Protein AF-A0A6V7K7D8-F1 (afdb_monomer_lite)

Foldseek 3Di:
DVVVVVVVVVVVVVCVVCVLVVVLVVVLVVLVVVCVVVVPDPVVSVVSSVVSVVVCVVCSPPPLVVVLVVDPPVVSLVVQCVVCVVVLVVDPVNPPPDPVNSD

Structure (mmCIF, N/CA/C/O backbone):
data_AF-A0A6V7K7D8-F1
#
_entry.id   AF-A0A6V7K7D8-F1
#
loop_
_atom_site.group_PDB
_atom_site.id
_atom_site.type_symbol
_atom_site.label_atom_id
_atom_site.label_alt_id
_atom_site.label_comp_id
_atom_site.label_asym_id
_atom_site.label_entity_id
_atom_site.label_seq_id
_atom_site.pdbx_PDB_ins_code
_atom_site.Cartn_x
_atom_site.Cartn_y
_atom_site.Cartn_z
_atom_site.occupancy
_atom_site.B_iso_or_equiv
_atom_site.auth_seq_id
_atom_site.auth_comp_id
_atom_site.auth_asym_id
_atom_site.auth_atom_id
_atom_site.pdbx_PDB_model_num
ATOM 1 N N . LEU A 1 1 ? 26.754 -30.697 13.294 1.00 61.97 1 LEU A N 1
ATOM 2 C CA . LEU A 1 1 ? 25.370 -30.476 13.782 1.00 61.97 1 LEU A CA 1
ATOM 3 C C . LEU A 1 1 ? 25.209 -29.099 14.432 1.00 61.97 1 LEU A C 1
ATOM 5 O O . LEU A 1 1 ? 24.453 -28.309 13.892 1.00 61.97 1 LEU A O 1
ATOM 9 N N . MET A 1 2 ? 25.982 -28.745 15.470 1.00 68.31 2 MET A N 1
ATOM 10 C CA . MET A 1 2 ? 25.914 -27.416 16.122 1.00 68.31 2 MET A CA 1
ATOM 11 C C . MET A 1 2 ? 26.086 -26.219 15.158 1.00 68.31 2 MET A C 1
ATOM 13 O O . MET A 1 2 ? 25.285 -25.290 15.183 1.00 68.31 2 MET A O 1
ATOM 17 N N . TYR A 1 3 ? 27.068 -26.275 14.249 1.00 62.38 3 TYR A N 1
ATOM 18 C CA . TYR A 1 3 ? 27.306 -25.218 13.250 1.00 62.38 3 TYR A CA 1
ATOM 19 C C . TYR A 1 3 ? 26.141 -25.015 12.269 1.00 62.38 3 TYR A C 1
ATOM 21 O O . TYR A 1 3 ? 25.831 -23.879 11.923 1.00 62.38 3 TYR A O 1
ATOM 29 N N . ALA A 1 4 ? 25.460 -26.091 11.860 1.00 77.50 4 ALA A N 1
ATOM 30 C CA . ALA A 1 4 ? 24.300 -26.003 10.971 1.00 77.50 4 ALA A CA 1
ATOM 31 C C . ALA A 1 4 ? 23.105 -25.339 11.674 1.00 77.50 4 ALA A C 1
ATOM 33 O O . ALA A 1 4 ? 22.415 -24.523 11.071 1.00 77.50 4 ALA A O 1
ATOM 34 N N . SER A 1 5 ? 22.903 -25.625 12.965 1.00 73.62 5 SER A N 1
ATOM 35 C CA . SER A 1 5 ? 21.850 -24.997 13.771 1.00 73.62 5 SER A CA 1
ATOM 36 C C . SER A 1 5 ? 22.123 -23.513 14.030 1.00 73.62 5 SER A C 1
ATOM 38 O O . SER A 1 5 ? 21.213 -22.696 13.919 1.00 73.62 5 SER A O 1
ATOM 40 N N . ILE A 1 6 ? 23.375 -23.139 14.325 1.00 77.38 6 ILE A N 1
ATOM 41 C CA . ILE A 1 6 ? 23.770 -21.732 14.503 1.00 77.38 6 ILE A CA 1
ATOM 42 C C . ILE A 1 6 ? 23.588 -20.964 13.190 1.00 77.38 6 ILE A C 1
ATOM 44 O O . ILE A 1 6 ? 22.963 -19.905 13.183 1.00 77.38 6 ILE A O 1
ATOM 48 N N . PHE A 1 7 ? 24.059 -21.518 12.069 1.00 80.81 7 PHE A N 1
ATOM 49 C CA . PHE A 1 7 ? 23.901 -20.893 10.757 1.00 80.81 7 PHE A CA 1
ATOM 50 C C . PHE A 1 7 ? 22.427 -20.775 10.347 1.00 80.81 7 PHE A C 1
ATOM 52 O O . PHE A 1 7 ? 22.012 -19.724 9.869 1.00 80.81 7 PHE A O 1
ATOM 59 N N . GLY A 1 8 ? 21.617 -21.810 10.592 1.00 79.56 8 GLY A N 1
ATOM 60 C CA . GLY A 1 8 ? 20.175 -21.787 10.337 1.00 79.56 8 GLY A CA 1
ATOM 61 C C . GLY A 1 8 ? 19.453 -20.703 11.138 1.00 79.56 8 GLY A C 1
ATOM 62 O O . GLY A 1 8 ? 18.642 -19.967 10.583 1.00 79.56 8 GLY A O 1
ATOM 63 N N . ASN A 1 9 ? 19.809 -20.532 12.414 1.00 81.12 9 ASN A N 1
ATOM 64 C CA . ASN A 1 9 ? 19.239 -19.485 13.261 1.00 81.12 9 ASN A CA 1
ATOM 65 C C . ASN A 1 9 ? 19.658 -18.082 12.807 1.00 81.12 9 ASN A C 1
ATOM 67 O O . ASN A 1 9 ? 18.812 -17.198 12.696 1.00 81.12 9 ASN A O 1
ATOM 71 N N . VAL A 1 10 ? 20.938 -17.876 12.485 1.00 79.69 10 VAL A N 1
ATOM 72 C CA . VAL A 1 10 ? 21.435 -16.591 11.967 1.00 79.69 10 VAL A CA 1
ATOM 73 C C . VAL A 1 10 ? 20.789 -16.265 10.618 1.00 79.69 10 VAL A C 1
ATOM 75 O O . VAL A 1 10 ? 20.313 -15.150 10.426 1.00 79.69 10 VAL A O 1
ATOM 78 N N . SER A 1 11 ? 20.686 -17.239 9.711 1.00 75.38 11 SER A N 1
ATOM 79 C CA . SER A 1 11 ? 20.025 -17.081 8.411 1.00 75.38 11 SER A CA 1
ATOM 80 C C . SER A 1 11 ? 18.538 -16.739 8.559 1.00 75.38 11 SER A C 1
ATOM 82 O O . SER A 1 11 ? 18.059 -15.809 7.912 1.00 75.38 11 SER A O 1
ATOM 84 N N . ALA A 1 12 ? 17.822 -17.402 9.474 1.00 71.88 12 ALA A N 1
ATOM 85 C CA . ALA A 1 12 ? 16.419 -17.112 9.763 1.00 71.88 12 ALA A CA 1
ATOM 86 C C . ALA A 1 12 ? 16.218 -15.722 10.394 1.00 71.88 12 ALA A C 1
ATOM 88 O O . ALA A 1 12 ? 15.257 -15.029 10.061 1.00 71.88 12 ALA A O 1
ATOM 89 N N . ILE A 1 13 ? 17.121 -15.285 11.280 1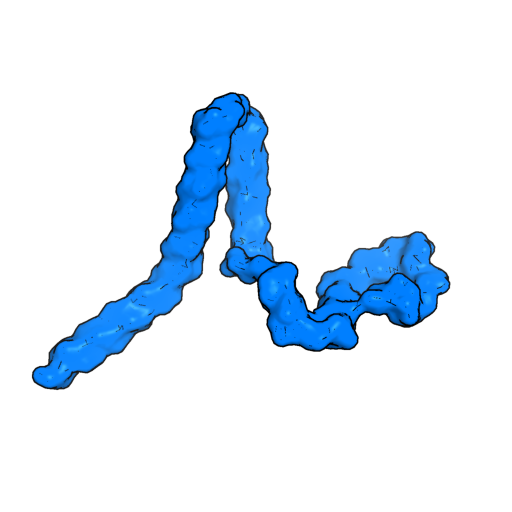.00 74.44 13 ILE A N 1
ATOM 90 C CA . ILE A 1 13 ? 17.095 -13.938 11.869 1.00 74.44 13 ILE A CA 1
ATOM 91 C C . ILE A 1 13 ? 17.371 -12.885 10.796 1.00 74.44 13 ILE A C 1
ATOM 93 O O . ILE A 1 13 ? 16.628 -11.914 10.702 1.00 74.44 13 ILE A O 1
ATOM 97 N N . ILE A 1 14 ? 18.374 -13.097 9.942 1.00 67.06 14 ILE A N 1
ATOM 98 C CA . ILE A 1 14 ? 18.677 -12.231 8.798 1.00 67.06 14 ILE A CA 1
ATOM 99 C C . ILE A 1 14 ? 17.458 -12.146 7.872 1.00 67.06 14 ILE A C 1
ATOM 101 O O . ILE A 1 14 ? 16.980 -11.050 7.597 1.00 67.06 14 ILE A O 1
ATOM 105 N N . GLN A 1 15 ? 16.870 -13.269 7.457 1.00 59.25 15 GLN A N 1
ATOM 106 C CA . GLN A 1 15 ? 15.652 -13.258 6.639 1.00 59.25 15 GLN A CA 1
ATOM 107 C C . GLN A 1 15 ? 14.494 -12.510 7.309 1.00 59.25 15 GLN A C 1
ATOM 109 O O . GLN A 1 15 ? 13.778 -11.778 6.630 1.00 59.25 15 GLN A O 1
ATOM 114 N N . ARG A 1 16 ? 14.317 -12.638 8.629 1.00 59.03 16 ARG A N 1
ATOM 115 C CA . ARG A 1 16 ? 13.300 -11.884 9.380 1.00 59.03 16 ARG A CA 1
ATOM 116 C C . ARG A 1 16 ? 13.605 -10.386 9.419 1.00 59.03 16 ARG A C 1
ATOM 118 O O . ARG A 1 16 ? 12.693 -9.601 9.171 1.00 59.03 16 ARG A O 1
ATOM 125 N N . LEU A 1 17 ? 14.860 -9.994 9.639 1.00 60.00 17 LEU A N 1
ATOM 126 C CA . LEU A 1 17 ? 15.314 -8.597 9.625 1.00 60.00 17 LEU A CA 1
ATOM 127 C C . LEU A 1 17 ? 15.144 -7.948 8.241 1.00 60.00 17 LEU A C 1
ATOM 129 O O . LEU A 1 17 ? 14.740 -6.793 8.153 1.00 60.00 17 LEU A O 1
ATOM 133 N N . TYR A 1 18 ? 15.371 -8.699 7.161 1.00 53.25 18 TYR A N 1
ATOM 134 C CA . TYR A 1 18 ? 15.191 -8.220 5.786 1.00 53.25 18 TYR A CA 1
ATOM 135 C C . TYR A 1 18 ? 13.775 -8.428 5.231 1.00 53.25 18 TYR A C 1
ATOM 137 O O . TYR A 1 18 ? 13.478 -7.921 4.151 1.00 53.25 18 TYR A O 1
ATOM 145 N N . SER A 1 19 ? 12.878 -9.128 5.934 1.00 57.06 19 SER A N 1
ATOM 146 C CA . SER A 1 19 ? 11.534 -9.447 5.423 1.00 57.06 19 SER A CA 1
ATOM 147 C C . SER A 1 19 ? 10.685 -8.200 5.145 1.00 57.06 19 SER A C 1
ATOM 149 O O . SER A 1 19 ? 9.983 -8.146 4.133 1.00 57.06 19 SER A O 1
ATOM 151 N N . GLY A 1 20 ? 10.809 -7.162 5.980 1.00 61.16 20 GLY A N 1
ATOM 152 C CA . GLY A 1 20 ? 10.147 -5.872 5.766 1.00 61.16 20 GLY A CA 1
ATOM 153 C C . GLY A 1 20 ? 10.643 -5.172 4.497 1.00 61.16 20 GLY A C 1
ATOM 154 O O . GLY A 1 20 ? 9.846 -4.753 3.659 1.00 61.16 20 GLY A O 1
ATOM 155 N N . THR A 1 21 ? 11.960 -5.121 4.299 1.00 66.00 21 THR A N 1
ATOM 156 C CA . THR A 1 21 ? 12.600 -4.457 3.152 1.00 66.00 21 THR A CA 1
ATOM 157 C C . THR A 1 21 ? 12.421 -5.248 1.851 1.00 66.00 21 THR A C 1
ATOM 159 O O . THR A 1 21 ? 12.152 -4.673 0.798 1.00 66.00 21 THR A O 1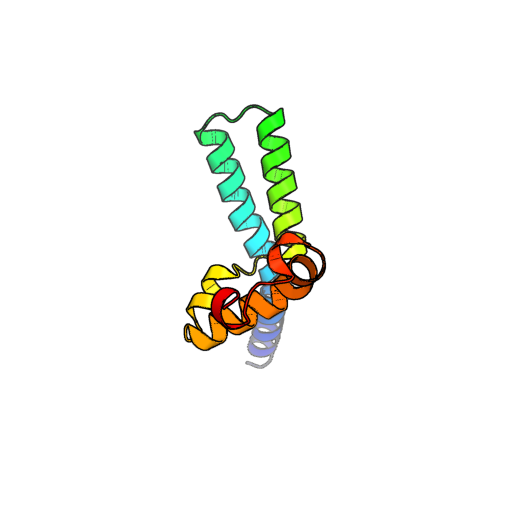
ATOM 162 N N . ALA A 1 22 ? 12.479 -6.581 1.903 1.00 70.81 22 ALA A N 1
ATOM 163 C CA . ALA A 1 22 ? 12.254 -7.450 0.748 1.00 70.81 22 ALA A CA 1
ATOM 164 C C . ALA A 1 22 ? 10.812 -7.348 0.227 1.00 70.81 22 ALA A C 1
ATOM 166 O O . ALA A 1 22 ? 10.587 -7.281 -0.987 1.00 70.81 22 ALA A O 1
ATOM 167 N N . ARG A 1 23 ? 9.826 -7.269 1.133 1.00 74.06 23 ARG A N 1
ATOM 168 C CA . ARG A 1 23 ? 8.421 -7.061 0.759 1.00 74.06 23 ARG A CA 1
ATOM 169 C C . ARG A 1 23 ? 8.217 -5.694 0.107 1.00 74.06 23 ARG A C 1
ATOM 171 O O . ARG A 1 23 ? 7.538 -5.623 -0.915 1.00 74.06 23 ARG A O 1
ATOM 178 N N . TYR A 1 24 ? 8.845 -4.647 0.648 1.00 76.50 24 TYR A N 1
ATOM 179 C CA . TYR A 1 24 ? 8.823 -3.306 0.057 1.00 76.50 24 TYR A CA 1
ATOM 180 C C . TYR A 1 24 ? 9.340 -3.319 -1.380 1.00 76.50 24 TYR A C 1
ATOM 182 O O . TYR A 1 24 ? 8.636 -2.901 -2.297 1.00 76.50 24 TYR A O 1
ATOM 190 N N . HIS A 1 25 ? 10.543 -3.862 -1.593 1.00 80.69 25 HIS A N 1
ATOM 191 C CA . HIS A 1 25 ? 11.156 -3.907 -2.918 1.00 80.69 25 HIS A CA 1
ATOM 192 C C . HIS A 1 25 ? 10.327 -4.715 -3.915 1.00 80.69 25 HIS A C 1
ATOM 194 O O . HIS A 1 25 ? 10.158 -4.282 -5.052 1.00 80.69 25 HIS A O 1
ATOM 200 N N . THR A 1 26 ? 9.758 -5.845 -3.489 1.00 83.94 26 THR A N 1
ATOM 201 C CA . THR A 1 26 ? 8.910 -6.677 -4.354 1.00 83.94 26 THR A CA 1
ATOM 202 C C . THR A 1 26 ? 7.664 -5.920 -4.817 1.00 83.94 26 THR A C 1
ATOM 204 O O . THR A 1 26 ? 7.313 -5.967 -5.993 1.00 83.94 26 THR A O 1
ATOM 207 N N . GLN A 1 27 ? 6.996 -5.193 -3.918 1.00 82.12 27 GLN A N 1
ATOM 208 C CA . GLN A 1 27 ? 5.807 -4.415 -4.278 1.00 82.12 27 GLN A CA 1
ATOM 209 C C . GLN A 1 27 ? 6.162 -3.170 -5.106 1.00 82.12 27 GLN A C 1
ATOM 211 O O . GLN A 1 27 ? 5.487 -2.878 -6.090 1.00 82.12 27 GLN A O 1
ATOM 216 N N . MET A 1 28 ? 7.265 -2.487 -4.786 1.00 84.12 28 MET A N 1
ATOM 217 C CA . MET A 1 28 ? 7.763 -1.352 -5.571 1.00 84.12 28 MET A CA 1
ATOM 218 C C . MET A 1 28 ? 8.135 -1.764 -7.005 1.00 84.12 28 MET A C 1
ATOM 220 O O . MET A 1 28 ? 7.878 -1.022 -7.951 1.00 84.12 28 MET A O 1
ATOM 224 N N . LEU A 1 29 ? 8.696 -2.963 -7.198 1.00 88.12 29 LEU A N 1
ATOM 225 C CA . LEU A 1 29 ? 8.960 -3.505 -8.534 1.00 88.12 29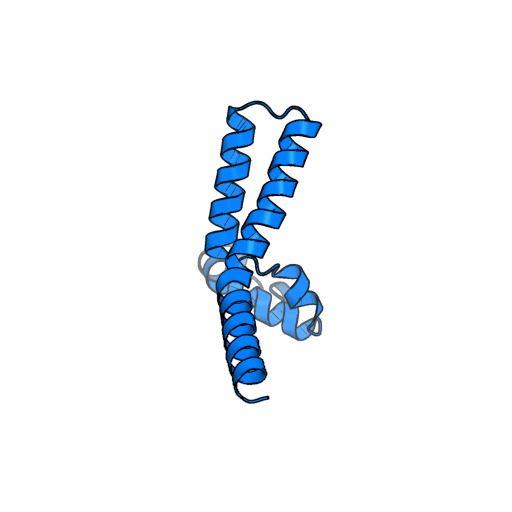 LEU A CA 1
ATOM 226 C C . LEU A 1 29 ? 7.673 -3.653 -9.349 1.00 88.12 29 LEU A C 1
ATOM 228 O O . LEU A 1 29 ? 7.634 -3.192 -10.486 1.00 88.12 29 LEU A O 1
ATOM 232 N N . ARG A 1 30 ? 6.601 -4.186 -8.751 1.00 86.75 30 ARG A N 1
ATOM 233 C CA . ARG A 1 30 ? 5.290 -4.294 -9.417 1.00 86.75 30 ARG A CA 1
ATOM 234 C C . ARG A 1 30 ? 4.736 -2.928 -9.821 1.00 86.75 30 ARG A C 1
ATOM 236 O O . ARG A 1 30 ? 4.215 -2.778 -10.922 1.00 86.75 30 ARG A O 1
ATOM 243 N N . VAL A 1 31 ? 4.880 -1.920 -8.958 1.00 86.12 31 VAL A N 1
ATOM 244 C CA . VAL A 1 31 ? 4.474 -0.536 -9.259 1.00 86.12 31 VAL A CA 1
ATOM 245 C C . VAL A 1 31 ? 5.263 0.016 -10.450 1.00 86.12 31 VAL A C 1
ATOM 247 O O . VAL A 1 31 ? 4.680 0.585 -11.373 1.00 86.12 31 VAL A O 1
ATOM 250 N N . ARG A 1 32 ? 6.580 -0.204 -10.484 1.00 86.69 32 ARG A N 1
ATOM 251 C CA . ARG A 1 32 ? 7.437 0.217 -11.602 1.00 86.69 32 ARG A CA 1
ATOM 252 C C . ARG A 1 32 ? 7.107 -0.501 -12.905 1.00 86.69 32 ARG A C 1
ATOM 254 O O . ARG A 1 32 ? 7.106 0.135 -13.958 1.00 86.69 32 ARG A O 1
ATOM 261 N N . GLU A 1 33 ? 6.807 -1.794 -12.852 1.00 91.50 33 GLU A N 1
ATOM 262 C CA . GLU A 1 33 ? 6.346 -2.554 -14.017 1.00 91.50 33 GLU A CA 1
ATOM 263 C C . GLU A 1 33 ? 5.009 -2.026 -14.535 1.00 91.50 33 GLU A C 1
ATOM 265 O O . GLU A 1 33 ? 4.882 -1.798 -15.735 1.00 91.50 33 GLU A O 1
ATOM 270 N N . PHE A 1 34 ? 4.058 -1.730 -13.647 1.00 89.00 34 PHE A N 1
ATOM 271 C CA . PHE A 1 34 ? 2.781 -1.112 -14.004 1.00 89.00 34 PHE A CA 1
ATOM 272 C C . PHE A 1 34 ? 2.976 0.245 -14.696 1.00 89.00 34 PHE A C 1
ATOM 274 O O . PHE A 1 34 ? 2.430 0.493 -15.771 1.00 89.00 34 PHE A O 1
ATOM 281 N N . ILE A 1 35 ? 3.827 1.101 -14.125 1.00 90.12 35 ILE A N 1
ATOM 282 C CA . ILE A 1 35 ? 4.203 2.396 -14.703 1.00 90.12 35 ILE A CA 1
ATOM 283 C C . ILE A 1 35 ? 4.819 2.235 -16.099 1.00 90.12 35 ILE A C 1
ATOM 285 O O . ILE A 1 35 ? 4.532 3.030 -16.997 1.00 90.12 35 ILE A O 1
ATOM 289 N N . ARG A 1 36 ? 5.677 1.226 -16.283 1.00 91.06 36 ARG A N 1
ATOM 290 C CA . ARG A 1 36 ? 6.336 0.941 -17.562 1.00 91.06 36 ARG A CA 1
ATOM 291 C C . ARG A 1 36 ? 5.345 0.421 -18.600 1.00 91.06 36 ARG A C 1
ATOM 293 O O . ARG A 1 36 ? 5.370 0.893 -19.731 1.00 91.06 36 ARG A O 1
ATOM 300 N N . PHE A 1 37 ? 4.483 -0.513 -18.208 1.00 93.06 37 PHE A N 1
ATOM 301 C CA . PHE A 1 37 ? 3.492 -1.147 -19.075 1.00 93.06 37 PHE A CA 1
ATOM 302 C C . PHE A 1 37 ? 2.463 -0.138 -19.594 1.00 93.06 37 PHE A C 1
ATOM 304 O O . PHE A 1 37 ? 2.191 -0.094 -20.789 1.00 93.06 37 PHE A O 1
ATOM 311 N N . HIS A 1 38 ? 1.961 0.734 -18.717 1.00 90.81 38 HIS A N 1
ATOM 312 C CA . HIS A 1 38 ? 0.988 1.769 -19.078 1.00 90.81 38 HIS A CA 1
ATOM 313 C C . HIS A 1 38 ? 1.618 3.071 -19.599 1.00 90.81 38 HIS A C 1
ATOM 315 O O . HIS A 1 38 ? 0.898 4.041 -19.816 1.00 90.81 38 HIS A O 1
ATOM 321 N N . GLN A 1 39 ? 2.944 3.114 -19.783 1.00 91.56 39 GLN A N 1
ATOM 322 C CA . GLN A 1 39 ? 3.691 4.302 -20.220 1.00 91.56 39 GLN A CA 1
ATOM 323 C C . GLN A 1 39 ? 3.321 5.578 -19.442 1.00 91.56 39 GLN A C 1
ATOM 325 O O . GLN A 1 39 ? 3.108 6.648 -20.013 1.00 91.56 39 GLN A O 1
ATOM 330 N N . ILE A 1 40 ? 3.242 5.468 -18.113 1.00 88.44 40 ILE A N 1
ATOM 331 C CA . ILE A 1 40 ? 2.841 6.589 -17.260 1.00 88.44 40 ILE A CA 1
ATOM 332 C C . ILE A 1 40 ? 3.895 7.711 -17.353 1.00 88.44 40 ILE A C 1
ATOM 334 O O . ILE A 1 40 ? 5.085 7.444 -17.130 1.00 88.44 40 ILE A O 1
ATOM 338 N N . PRO A 1 41 ? 3.487 8.965 -17.640 1.00 89.50 41 PRO A N 1
ATOM 339 C CA . PRO A 1 41 ? 4.405 10.090 -17.788 1.00 89.50 41 PRO A CA 1
ATOM 340 C C . PRO A 1 41 ? 5.130 10.412 -16.474 1.00 89.50 41 PRO A C 1
ATOM 342 O O . PRO A 1 41 ? 4.573 10.268 -15.384 1.00 89.50 41 PRO A O 1
ATOM 345 N N . ASN A 1 42 ? 6.373 10.896 -16.580 1.00 86.00 42 ASN A N 1
ATOM 346 C CA . ASN A 1 42 ? 7.277 11.164 -15.450 1.00 86.00 42 ASN A CA 1
ATOM 347 C C . ASN A 1 42 ? 6.662 11.918 -14.252 1.00 86.00 42 ASN A C 1
ATOM 349 O O . ASN A 1 42 ? 6.853 11.447 -13.130 1.00 86.00 42 ASN A O 1
ATOM 353 N N . PRO A 1 43 ? 5.900 13.019 -14.421 1.00 89.19 43 PRO A N 1
ATOM 354 C CA . PRO A 1 43 ? 5.302 13.706 -13.273 1.00 89.19 43 PRO A CA 1
ATOM 355 C C . PRO A 1 43 ? 4.293 12.835 -12.512 1.00 89.19 43 PRO A C 1
ATOM 357 O O . PRO A 1 43 ? 4.193 12.928 -11.292 1.00 89.19 43 PRO A O 1
ATOM 360 N N . LEU A 1 44 ? 3.558 11.960 -13.208 1.00 85.81 44 LEU A N 1
ATOM 361 C CA . LEU A 1 44 ? 2.604 11.056 -12.568 1.00 85.81 44 LEU A CA 1
ATOM 362 C C . LEU A 1 44 ? 3.314 9.850 -11.942 1.00 85.81 44 LEU A C 1
ATOM 364 O O . LEU A 1 44 ? 2.968 9.460 -10.833 1.00 85.81 44 LEU A O 1
ATOM 368 N N . ARG A 1 45 ? 4.351 9.319 -12.603 1.00 87.31 45 ARG A N 1
ATOM 369 C CA . ARG A 1 45 ? 5.238 8.278 -12.058 1.00 87.31 45 ARG A CA 1
ATOM 370 C C . ARG A 1 45 ? 5.809 8.684 -10.703 1.00 87.31 45 ARG A C 1
ATOM 372 O O . ARG A 1 45 ? 5.702 7.911 -9.759 1.00 87.31 45 ARG A O 1
ATOM 379 N N . GLN A 1 46 ? 6.382 9.883 -10.618 1.00 87.44 46 GLN A N 1
ATOM 380 C CA . GLN A 1 46 ? 7.033 10.358 -9.401 1.00 87.44 46 GLN A CA 1
ATOM 381 C C . GLN A 1 46 ? 6.039 10.447 -8.237 1.00 87.44 46 GLN A C 1
ATOM 383 O O . GLN A 1 46 ? 6.306 9.918 -7.162 1.00 87.44 46 GLN A O 1
ATOM 388 N N . ARG A 1 47 ? 4.841 10.996 -8.481 1.00 86.75 47 ARG A N 1
ATOM 389 C CA . ARG A 1 47 ? 3.767 11.038 -7.472 1.00 86.75 47 ARG A CA 1
ATOM 390 C C . ARG A 1 47 ? 3.327 9.643 -7.022 1.00 86.75 47 ARG A C 1
ATOM 392 O O . ARG A 1 47 ? 2.978 9.463 -5.862 1.00 86.75 47 ARG A O 1
ATOM 399 N N . LEU A 1 48 ? 3.327 8.667 -7.928 1.00 84.81 48 LEU A N 1
ATOM 400 C CA . LEU A 1 48 ? 2.930 7.287 -7.643 1.00 84.81 48 LEU A CA 1
ATOM 401 C C . LEU A 1 48 ? 3.969 6.573 -6.763 1.00 84.81 48 LEU A C 1
ATOM 403 O O . LEU A 1 48 ? 3.599 5.921 -5.788 1.00 84.81 48 LEU A O 1
ATOM 407 N N . GLU A 1 49 ? 5.259 6.741 -7.067 1.00 85.50 49 GLU A N 1
ATOM 408 C CA . GLU A 1 49 ? 6.359 6.207 -6.253 1.00 85.50 49 GLU A CA 1
ATOM 409 C C . GLU A 1 49 ? 6.426 6.882 -4.872 1.00 85.50 49 GLU A C 1
ATOM 411 O O . GLU A 1 49 ? 6.518 6.185 -3.861 1.00 85.50 49 GLU A O 1
ATOM 416 N N . GLU A 1 50 ? 6.301 8.213 -4.811 1.00 84.94 50 GLU A N 1
ATOM 417 C CA . GLU A 1 50 ? 6.264 8.976 -3.555 1.00 84.94 50 GLU A CA 1
ATOM 418 C C . GLU A 1 50 ? 5.077 8.558 -2.683 1.00 84.94 50 GLU A C 1
ATOM 420 O O . GLU A 1 50 ? 5.247 8.277 -1.495 1.00 84.94 50 GLU A O 1
ATOM 425 N N . TYR A 1 51 ? 3.879 8.443 -3.266 1.00 82.94 51 TYR A N 1
ATOM 426 C CA . TYR A 1 51 ? 2.702 7.963 -2.543 1.00 82.94 51 TYR A CA 1
ATOM 427 C C . TYR A 1 51 ? 2.919 6.554 -1.991 1.00 82.94 51 TYR A C 1
ATOM 429 O O . TYR A 1 51 ? 2.623 6.301 -0.825 1.00 82.94 51 TYR A O 1
ATOM 437 N N . PHE A 1 52 ? 3.472 5.641 -2.795 1.00 82.44 52 PHE A N 1
ATOM 438 C CA . PHE A 1 52 ? 3.745 4.277 -2.353 1.00 82.44 52 PHE A CA 1
ATOM 439 C C . PHE A 1 52 ? 4.753 4.245 -1.195 1.00 82.44 52 PHE A C 1
ATOM 441 O O . PHE A 1 52 ? 4.551 3.528 -0.215 1.00 82.44 52 PHE A O 1
ATOM 448 N N . GLN A 1 53 ? 5.809 5.055 -1.266 1.00 79.75 53 GLN A N 1
ATOM 449 C CA . GLN A 1 53 ? 6.814 5.163 -0.212 1.00 79.75 53 GLN A CA 1
ATOM 450 C C . GLN A 1 53 ? 6.231 5.753 1.084 1.00 79.75 53 GLN A C 1
ATOM 452 O O . GLN A 1 53 ? 6.489 5.230 2.174 1.00 79.75 53 GLN A O 1
ATOM 457 N N . HIS A 1 54 ? 5.386 6.783 0.984 1.00 79.62 54 HIS A N 1
ATOM 458 C CA . HIS A 1 54 ? 4.670 7.350 2.130 1.00 79.62 54 HIS A CA 1
ATOM 459 C C . HIS A 1 54 ? 3.685 6.354 2.747 1.00 79.62 54 HIS A C 1
ATOM 461 O O . HIS A 1 54 ? 3.709 6.139 3.960 1.00 79.62 54 HIS A O 1
ATOM 467 N N . ALA A 1 55 ? 2.858 5.706 1.924 1.00 72.00 55 ALA A N 1
ATOM 468 C CA . ALA A 1 55 ? 1.905 4.697 2.372 1.00 72.00 55 ALA A CA 1
ATOM 469 C C . ALA A 1 55 ? 2.624 3.533 3.063 1.00 72.00 55 ALA A C 1
ATOM 471 O O . ALA A 1 55 ? 2.187 3.089 4.125 1.00 72.00 55 ALA A O 1
ATOM 472 N N . TRP A 1 56 ? 3.759 3.085 2.519 1.00 74.62 56 TRP A N 1
ATOM 473 C CA . TRP A 1 56 ? 4.575 2.035 3.120 1.00 74.62 56 TRP A CA 1
ATOM 474 C C . TRP A 1 56 ? 5.151 2.439 4.475 1.00 74.62 56 TRP A C 1
ATOM 476 O O . TRP A 1 56 ? 5.085 1.657 5.416 1.00 74.62 56 TRP A O 1
ATOM 486 N N . THR A 1 57 ? 5.677 3.659 4.592 1.00 69.62 57 THR A N 1
ATOM 487 C CA . THR A 1 57 ? 6.229 4.173 5.856 1.00 69.62 57 THR A CA 1
ATOM 488 C C . THR A 1 57 ? 5.141 4.320 6.923 1.00 69.62 57 THR A C 1
ATOM 490 O O . THR A 1 57 ? 5.385 4.056 8.095 1.00 69.62 57 THR A O 1
ATOM 493 N N . TYR A 1 58 ? 3.922 4.691 6.518 1.00 62.56 58 TYR A N 1
ATOM 494 C CA . TYR A 1 58 ? 2.793 4.880 7.430 1.00 62.56 58 TYR A CA 1
ATOM 495 C C . TYR A 1 58 ? 2.152 3.560 7.885 1.00 62.56 58 TYR A C 1
ATOM 497 O O . TYR A 1 58 ? 1.809 3.400 9.052 1.00 62.56 58 TYR A O 1
ATOM 505 N N . THR A 1 59 ? 2.002 2.593 6.977 1.00 67.31 59 THR A N 1
ATOM 506 C CA . THR A 1 59 ? 1.331 1.309 7.263 1.00 67.31 59 THR A CA 1
ATOM 507 C C . THR A 1 59 ? 2.298 0.165 7.563 1.00 67.31 59 THR A C 1
ATOM 509 O O . THR A 1 59 ? 1.854 -0.937 7.878 1.00 67.31 59 THR A O 1
ATOM 512 N N . ASN A 1 60 ? 3.614 0.369 7.426 1.00 63.91 60 ASN A N 1
ATOM 513 C CA . ASN A 1 60 ? 4.630 -0.693 7.391 1.00 63.91 60 ASN A CA 1
ATOM 514 C C . ASN A 1 60 ? 4.307 -1.814 6.379 1.00 63.91 60 ASN A C 1
ATOM 516 O O . ASN A 1 60 ? 4.740 -2.957 6.536 1.00 63.91 60 ASN A O 1
ATOM 520 N N . GLY A 1 61 ? 3.520 -1.514 5.339 1.00 62.19 61 GLY A N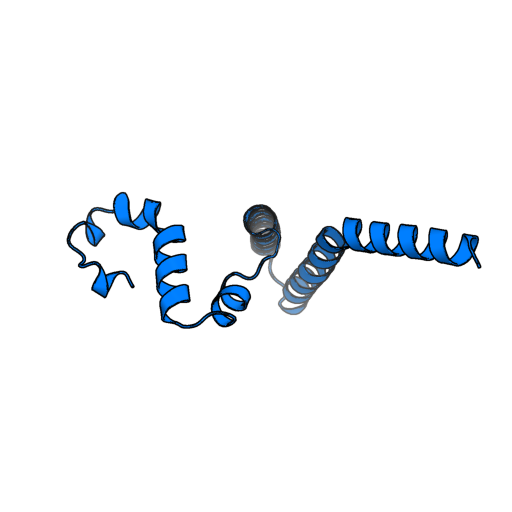 1
ATOM 521 C CA . GLY A 1 61 ? 3.027 -2.486 4.360 1.00 62.19 61 GLY A CA 1
ATOM 522 C C . GLY A 1 61 ? 1.961 -3.448 4.901 1.00 62.19 61 GLY A C 1
ATOM 523 O O . GLY A 1 61 ? 1.753 -4.515 4.321 1.00 62.19 61 GLY A O 1
ATOM 524 N N . ILE A 1 62 ? 1.333 -3.127 6.034 1.00 66.06 62 ILE A N 1
ATOM 525 C CA . ILE A 1 62 ? 0.173 -3.856 6.546 1.00 66.06 62 ILE A CA 1
ATOM 526 C C . ILE A 1 62 ? -1.040 -3.424 5.722 1.00 66.06 62 ILE A C 1
ATOM 528 O O . ILE A 1 62 ? -1.494 -2.285 5.817 1.00 66.06 62 ILE A O 1
ATOM 532 N N . ASP A 1 63 ? -1.573 -4.341 4.915 1.00 67.31 63 ASP A N 1
ATOM 533 C CA . ASP A 1 63 ? -2.862 -4.136 4.261 1.00 67.31 63 ASP A CA 1
ATOM 534 C C . ASP A 1 63 ? -3.966 -4.246 5.318 1.00 67.31 63 ASP A C 1
ATOM 536 O O . ASP A 1 63 ? -4.391 -5.338 5.699 1.00 67.31 63 ASP A O 1
ATOM 540 N N . MET A 1 64 ? -4.407 -3.093 5.813 1.00 65.94 64 MET A N 1
ATOM 541 C CA . MET A 1 64 ? -5.434 -2.983 6.842 1.00 65.94 64 MET A CA 1
ATOM 542 C C . MET A 1 64 ? -6.729 -3.705 6.445 1.00 65.94 64 MET A C 1
ATOM 544 O O . MET A 1 64 ? -7.339 -4.342 7.298 1.00 65.94 64 MET A O 1
ATOM 548 N N . ASN A 1 65 ? -7.104 -3.716 5.159 1.00 65.81 65 ASN A N 1
ATOM 549 C CA . ASN A 1 65 ? -8.287 -4.447 4.694 1.00 65.81 65 ASN A CA 1
ATOM 550 C C . ASN A 1 65 ? -8.100 -5.962 4.810 1.00 65.81 65 ASN A C 1
ATOM 552 O O . ASN A 1 65 ? -9.026 -6.671 5.198 1.00 65.81 65 ASN A O 1
ATOM 556 N N . SER A 1 66 ? -6.903 -6.468 4.500 1.00 69.75 66 SER A N 1
ATOM 557 C CA . SER A 1 66 ? -6.589 -7.891 4.676 1.00 69.75 66 SER A CA 1
ATOM 558 C C . SER A 1 66 ? -6.619 -8.311 6.150 1.00 69.75 66 SER A C 1
ATOM 560 O O . SER A 1 66 ? -7.108 -9.393 6.466 1.00 69.75 66 SER A O 1
ATOM 562 N N . VAL A 1 67 ? -6.162 -7.435 7.053 1.00 72.19 67 VAL A N 1
ATOM 563 C CA . VAL A 1 67 ? -6.162 -7.683 8.500 1.00 72.19 67 VAL A CA 1
ATOM 564 C C . VAL A 1 67 ? -7.581 -7.647 9.057 1.00 72.19 67 VAL A C 1
ATOM 566 O O . VAL A 1 67 ? -7.963 -8.554 9.791 1.00 72.19 67 VAL A O 1
ATOM 569 N N . LEU A 1 68 ? -8.382 -6.649 8.675 1.00 70.94 68 LEU A N 1
ATOM 570 C CA . LEU A 1 68 ? -9.770 -6.509 9.121 1.00 70.94 68 LEU A CA 1
ATOM 571 C C . LEU A 1 68 ? -10.630 -7.703 8.686 1.00 70.94 68 LEU A C 1
ATOM 573 O O . LEU A 1 68 ? -11.382 -8.224 9.502 1.00 70.94 68 LEU A O 1
ATOM 577 N N . LYS A 1 69 ? -10.440 -8.226 7.466 1.00 74.19 69 LYS A N 1
ATOM 578 C CA . LYS A 1 69 ? -11.131 -9.441 6.986 1.00 74.19 69 LYS A CA 1
ATOM 579 C C . LYS A 1 69 ? -10.858 -10.700 7.820 1.00 74.19 69 LYS A C 1
ATOM 581 O O . LYS A 1 69 ? -11.610 -11.663 7.704 1.00 74.19 69 LYS A O 1
ATOM 586 N N . GLY A 1 70 ? -9.805 -10.713 8.640 1.00 77.31 70 GLY A N 1
ATOM 587 C CA . GLY A 1 70 ? -9.519 -11.800 9.579 1.00 77.31 70 GLY A CA 1
ATOM 588 C C . GLY A 1 70 ? -10.380 -11.778 10.848 1.00 77.31 70 GLY A C 1
ATOM 589 O O . GLY A 1 70 ? -10.363 -12.748 11.602 1.00 77.31 70 GLY A O 1
ATOM 590 N N . PHE A 1 71 ? -11.127 -10.698 11.091 1.00 80.44 71 PHE A N 1
ATOM 591 C CA . PHE A 1 71 ? -11.967 -10.523 12.274 1.00 80.44 71 PHE A CA 1
ATOM 592 C C . PHE A 1 71 ? -13.466 -10.528 11.918 1.00 80.44 71 PHE A C 1
ATOM 594 O O . PHE A 1 71 ? -13.832 -10.168 10.801 1.00 80.44 71 PHE A O 1
ATOM 601 N N . PRO A 1 72 ? -14.360 -10.895 12.855 1.00 84.88 72 PRO A N 1
ATOM 602 C CA . PRO A 1 72 ? -15.807 -10.711 12.713 1.00 84.88 72 PRO A CA 1
ATOM 603 C C . PRO A 1 72 ? -16.190 -9.246 12.456 1.00 84.88 72 PRO A C 1
ATOM 605 O O . PRO A 1 72 ? -15.546 -8.343 12.991 1.00 84.88 72 PRO A O 1
ATOM 608 N N . GLU A 1 73 ? -17.280 -9.006 11.721 1.00 77.31 73 GLU A N 1
ATOM 609 C CA . GLU A 1 73 ? -17.751 -7.657 11.346 1.00 77.31 73 GLU A CA 1
ATOM 610 C C . GLU A 1 73 ? -17.915 -6.711 12.546 1.00 77.31 73 GLU A C 1
ATOM 612 O O . GLU A 1 73 ? -17.522 -5.550 12.472 1.00 77.31 73 GLU A O 1
ATOM 617 N N . CYS A 1 74 ? -18.384 -7.219 13.692 1.00 76.88 74 CYS A N 1
ATOM 618 C CA . CYS A 1 74 ? -18.507 -6.427 14.920 1.00 76.88 74 CYS A CA 1
ATOM 619 C C . CYS A 1 74 ? -17.163 -5.837 15.380 1.00 76.88 74 CYS A C 1
ATOM 621 O O . CYS A 1 74 ? -17.100 -4.685 15.802 1.00 76.88 74 CYS A O 1
ATOM 623 N N . LEU A 1 75 ? -16.079 -6.615 15.280 1.00 78.19 75 LEU A N 1
ATOM 624 C CA . LEU A 1 75 ? -14.735 -6.163 15.643 1.00 78.19 75 LEU A CA 1
ATOM 625 C C . LEU A 1 75 ? -14.124 -5.275 14.556 1.00 78.19 75 LEU A C 1
ATOM 627 O O . LEU A 1 75 ? -13.389 -4.346 14.878 1.00 78.19 75 LEU A O 1
ATOM 631 N N . GLN A 1 76 ? -14.447 -5.518 13.282 1.00 78.88 76 GLN A N 1
ATOM 632 C CA . GLN A 1 76 ? -14.021 -4.639 12.192 1.00 78.88 76 GLN A CA 1
ATOM 633 C C . GLN A 1 76 ? -14.570 -3.220 12.371 1.00 78.88 76 GLN A C 1
ATOM 635 O O . GLN A 1 76 ? -13.807 -2.259 12.264 1.00 78.88 76 GLN A O 1
ATOM 640 N N . ALA A 1 77 ? -15.860 -3.099 12.700 1.00 75.06 77 ALA A N 1
ATOM 641 C CA . ALA A 1 77 ? -16.519 -1.821 12.954 1.00 75.06 77 ALA A CA 1
ATOM 642 C C . ALA A 1 77 ? -15.874 -1.072 14.133 1.00 75.06 77 ALA A C 1
ATOM 644 O O . ALA A 1 77 ? -15.539 0.106 14.012 1.00 75.06 77 ALA A O 1
ATOM 645 N N . ASP A 1 78 ? -15.602 -1.768 15.242 1.00 77.31 78 ASP A N 1
ATOM 646 C CA . ASP A 1 78 ? -14.971 -1.168 16.426 1.00 77.31 78 ASP A CA 1
ATOM 647 C C . ASP A 1 78 ? -13.535 -0.694 16.156 1.00 77.31 78 ASP A C 1
ATOM 649 O O . ASP A 1 78 ? -13.140 0.397 16.581 1.00 77.31 78 ASP A O 1
ATOM 653 N N . ILE A 1 79 ? -12.753 -1.478 15.407 1.00 80.88 79 ILE A N 1
ATOM 654 C CA . ILE A 1 79 ? -11.397 -1.095 14.996 1.00 80.88 79 ILE A CA 1
ATOM 655 C C . ILE A 1 79 ? -11.453 0.111 14.049 1.00 80.88 79 ILE A C 1
ATOM 657 O O . ILE A 1 79 ? -10.683 1.059 14.218 1.00 80.88 79 ILE A O 1
ATOM 661 N N . CYS A 1 80 ? -12.378 0.119 13.085 1.00 75.19 80 CYS A N 1
ATOM 662 C CA . CYS A 1 80 ? -12.552 1.224 12.144 1.00 75.19 80 CYS A CA 1
ATOM 663 C C . CYS A 1 80 ? -12.924 2.528 12.868 1.00 75.19 80 CYS A C 1
ATOM 665 O O . CYS A 1 80 ? -12.311 3.570 12.624 1.00 75.19 80 CYS A O 1
ATOM 667 N N . LEU A 1 81 ? -13.850 2.461 13.827 1.00 77.06 81 LEU A N 1
ATOM 668 C CA . LEU A 1 81 ? -14.205 3.569 14.716 1.00 77.06 81 LEU A CA 1
ATOM 669 C C . LEU A 1 81 ? -12.999 4.097 15.490 1.00 77.06 81 LEU A C 1
ATOM 671 O O . LEU A 1 81 ? -12.768 5.306 15.536 1.00 77.06 81 LEU A O 1
ATOM 675 N N . HIS A 1 82 ? -12.205 3.204 16.082 1.00 78.94 82 HIS A N 1
ATOM 676 C CA . HIS A 1 82 ? -11.038 3.596 16.867 1.00 78.94 82 HIS A CA 1
ATOM 677 C C . HIS A 1 82 ? -9.975 4.309 16.022 1.00 78.94 82 HIS A C 1
ATOM 679 O O . HIS A 1 82 ? -9.416 5.325 16.451 1.00 78.94 82 HIS A O 1
ATOM 685 N N . LEU A 1 83 ? -9.708 3.790 14.821 1.00 74.56 83 LEU A N 1
ATOM 686 C CA . LEU A 1 83 ? -8.733 4.350 13.887 1.00 74.56 83 LEU A CA 1
ATOM 687 C C . LEU A 1 83 ? -9.179 5.712 13.344 1.00 74.56 83 LEU A C 1
ATOM 689 O O . LEU A 1 83 ? -8.365 6.626 13.231 1.00 74.56 83 LEU A O 1
ATOM 693 N N . ASN A 1 84 ? -10.476 5.877 13.077 1.00 72.31 84 ASN A N 1
ATOM 694 C CA . ASN A 1 84 ? -11.040 7.114 12.539 1.00 72.31 84 ASN A CA 1
ATOM 695 C C . ASN A 1 84 ? -11.513 8.100 13.621 1.00 72.31 84 ASN A C 1
ATOM 697 O O . ASN A 1 84 ? -11.994 9.182 13.287 1.00 72.31 84 ASN A O 1
ATOM 701 N N . ARG A 1 85 ? -11.339 7.792 14.916 1.00 73.12 85 ARG A N 1
ATOM 702 C CA . ARG A 1 85 ? -11.899 8.586 16.029 1.00 73.12 85 ARG A CA 1
ATOM 703 C C . ARG A 1 85 ? -11.521 10.067 15.989 1.00 73.12 85 ARG A C 1
ATOM 705 O O . ARG A 1 85 ? -12.320 10.912 16.366 1.00 73.12 85 ARG A O 1
ATOM 712 N N . GLN A 1 86 ? -10.303 10.396 15.550 1.00 65.88 86 GLN A N 1
ATOM 713 C CA . GLN A 1 86 ? -9.861 11.792 15.478 1.00 65.88 86 GLN A CA 1
ATOM 714 C C . GLN A 1 86 ? -10.544 12.553 14.339 1.00 65.88 86 GLN A C 1
ATOM 716 O O . GLN A 1 86 ? -10.865 13.724 14.506 1.00 65.88 86 GLN A O 1
ATOM 721 N N . LEU A 1 87 ? -10.809 11.893 13.209 1.00 66.50 87 LEU A N 1
ATOM 722 C CA . LEU A 1 87 ? -11.565 12.480 12.103 1.00 66.50 87 LEU A CA 1
ATOM 723 C C . LEU A 1 87 ? -13.042 12.638 12.475 1.00 66.50 87 LEU A C 1
ATOM 725 O O . LEU A 1 87 ? -13.624 13.689 12.223 1.00 66.50 87 LEU A O 1
ATOM 729 N N . LEU A 1 88 ? -13.618 11.624 13.125 1.00 64.44 88 LEU A N 1
ATOM 730 C CA . LEU A 1 88 ? -15.015 11.625 13.559 1.00 64.44 88 LEU A CA 1
ATOM 731 C C . LEU A 1 88 ? -15.285 12.680 14.641 1.00 64.44 88 LEU A C 1
ATOM 733 O O . LEU A 1 88 ? -16.281 13.390 14.553 1.00 64.44 88 LEU A O 1
ATOM 737 N N . ASN A 1 89 ? -14.375 12.851 15.606 1.00 64.81 89 ASN A N 1
ATOM 738 C CA . ASN A 1 89 ? -14.535 13.842 16.676 1.00 64.81 89 ASN A CA 1
ATOM 739 C C . ASN A 1 89 ? -14.261 15.285 16.224 1.00 64.81 89 ASN A C 1
ATOM 741 O O . ASN A 1 89 ? -14.814 16.215 16.803 1.00 64.81 89 ASN A O 1
ATOM 745 N N . ASN A 1 90 ? -13.415 15.495 15.210 1.00 61.75 90 ASN A N 1
ATOM 746 C CA . ASN A 1 90 ? -13.038 16.844 14.763 1.00 61.75 90 ASN A CA 1
ATOM 747 C C . ASN A 1 90 ? -13.911 17.380 13.621 1.00 61.75 90 ASN A C 1
ATOM 749 O O . ASN A 1 90 ? -13.762 18.533 13.212 1.00 61.75 90 ASN A O 1
ATOM 753 N N . CYS A 1 91 ? -14.809 16.563 13.074 1.00 63.53 91 CYS A N 1
ATOM 754 C CA . CYS A 1 91 ? -15.639 16.945 11.946 1.00 63.53 91 CYS A CA 1
ATOM 755 C C . CYS A 1 91 ? -17.074 17.232 12.410 1.00 63.53 91 CYS A C 1
ATOM 757 O O . CYS A 1 91 ? -17.824 16.324 12.764 1.00 63.53 91 CYS A O 1
ATOM 759 N N . LYS A 1 92 ? -17.482 18.509 12.343 1.00 62.12 92 LYS A N 1
ATOM 760 C CA . LYS A 1 92 ? -18.820 19.001 12.742 1.00 62.12 92 LYS A CA 1
ATOM 761 C C . LYS A 1 92 ? -19.996 18.285 12.053 1.00 62.12 92 LYS A C 1
ATOM 763 O O . LYS A 1 92 ? -21.121 18.356 12.531 1.00 62.12 92 LYS A O 1
ATOM 768 N N . ALA A 1 93 ? -19.752 17.591 10.938 1.00 66.38 93 ALA A N 1
ATOM 769 C CA . ALA A 1 93 ? -20.763 16.802 10.233 1.00 66.38 93 ALA A CA 1
ATOM 770 C C . ALA A 1 93 ? -21.170 15.519 10.986 1.00 66.38 93 ALA A C 1
ATOM 772 O O . ALA A 1 93 ? -22.308 15.075 10.854 1.00 66.38 93 ALA A O 1
ATOM 773 N N . PHE A 1 94 ? -20.271 14.946 11.793 1.00 62.03 94 PHE A N 1
ATOM 774 C CA . PHE A 1 94 ? -20.506 13.696 12.530 1.00 62.03 94 PHE A CA 1
ATOM 775 C C . PHE A 1 94 ? -20.867 13.921 14.005 1.00 62.03 94 PHE A C 1
ATOM 777 O O . PHE A 1 94 ? -21.175 12.971 14.716 1.00 62.03 94 PHE A O 1
ATOM 784 N N . GLU A 1 95 ? -20.923 15.179 14.450 1.00 58.47 95 GLU A N 1
ATOM 785 C CA . GLU A 1 95 ? -21.183 15.582 15.842 1.00 58.47 95 GLU A CA 1
ATOM 786 C C . GLU A 1 95 ? -22.571 15.144 16.362 1.00 58.47 95 GLU A C 1
ATOM 788 O O . GLU A 1 95 ? -22.783 15.027 17.566 1.00 58.47 95 GLU A O 1
ATOM 793 N N . LYS A 1 96 ? -23.520 14.856 15.457 1.00 60.50 96 LYS A N 1
ATOM 794 C CA . LYS A 1 96 ? -24.872 14.349 15.773 1.00 60.50 96 LYS A CA 1
ATOM 795 C C . LYS A 1 96 ? -25.114 12.897 15.341 1.00 60.50 96 LYS A C 1
ATOM 797 O O . LYS A 1 96 ? -26.246 12.422 15.434 1.00 60.50 96 LYS A O 1
ATOM 802 N N . ALA A 1 97 ? -24.102 12.198 14.829 1.00 60.91 97 ALA A N 1
ATOM 803 C CA . ALA A 1 97 ? -24.269 10.825 14.370 1.00 60.91 97 ALA A CA 1
ATOM 804 C C . ALA A 1 97 ? -24.385 9.871 15.570 1.00 60.91 97 ALA A C 1
ATOM 806 O O . ALA A 1 97 ? -23.585 9.920 16.502 1.00 60.91 97 ALA A O 1
ATOM 807 N N . SER A 1 98 ? -25.399 9.002 15.557 1.00 60.47 98 SER A N 1
ATOM 808 C CA . SER A 1 98 ? -25.565 7.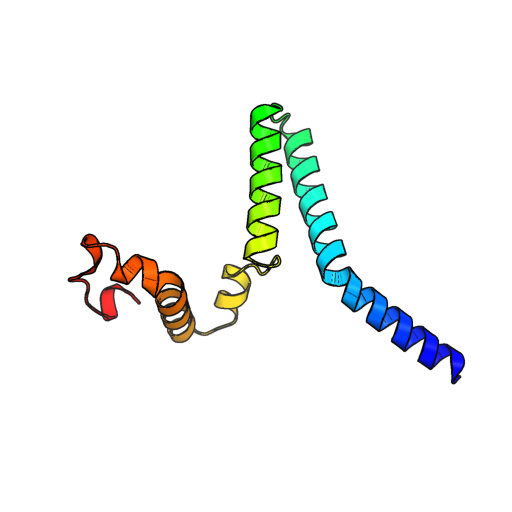999 16.614 1.00 60.47 98 SER A CA 1
ATOM 809 C C . SER A 1 98 ? -24.422 6.968 16.571 1.00 60.47 98 SER A C 1
ATOM 811 O O . SER A 1 98 ? -23.905 6.689 15.487 1.00 60.47 98 SER A O 1
ATOM 813 N N . PRO A 1 99 ? -24.049 6.332 17.699 1.00 60.69 99 PRO A N 1
ATOM 814 C CA . PRO A 1 99 ? -23.004 5.302 17.719 1.00 60.69 99 PRO A CA 1
ATOM 815 C C . PRO A 1 99 ? -23.277 4.125 16.769 1.00 60.69 99 PRO A C 1
ATOM 817 O O . PRO A 1 99 ? -22.342 3.486 16.303 1.00 60.69 99 PRO A O 1
ATOM 820 N N . GLY A 1 100 ? -24.553 3.856 16.458 1.00 61.09 100 GLY A N 1
ATOM 821 C CA . GLY A 1 100 ? -24.966 2.850 15.475 1.00 61.09 100 GLY A CA 1
ATOM 822 C C . GLY A 1 100 ? -24.885 3.307 14.014 1.00 61.09 100 GLY A C 1
ATOM 823 O O . GLY A 1 100 ? -24.896 2.462 13.136 1.00 61.09 100 GLY A O 1
ATOM 824 N N . CYS A 1 101 ? -24.787 4.614 13.742 1.00 59.53 101 CYS A N 1
ATOM 825 C CA . CYS A 1 101 ? -24.511 5.156 12.403 1.00 59.53 101 CYS A CA 1
ATOM 826 C C . CYS A 1 101 ? -23.015 5.209 12.071 1.00 59.53 101 CYS A C 1
ATOM 828 O O . CYS A 1 101 ? -22.660 5.400 10.913 1.00 59.53 101 CYS A O 1
ATOM 830 N N . LEU A 1 102 ? -22.158 5.153 13.092 1.00 57.09 102 LEU A N 1
ATOM 831 C CA . LEU A 1 102 ? -20.705 5.256 12.950 1.00 57.09 102 LEU A CA 1
ATOM 832 C C . LEU A 1 102 ? -20.001 3.886 12.936 1.00 57.09 102 LEU A C 1
ATOM 834 O O . LEU A 1 102 ? -18.818 3.836 12.604 1.00 57.09 102 LEU A O 1
ATOM 838 N N . ARG A 1 103 ? -20.711 2.817 13.323 1.00 50.72 103 ARG A N 1
ATOM 839 C CA . ARG A 1 103 ? -20.310 1.409 13.175 1.00 50.72 103 ARG A CA 1
ATOM 840 C C . ARG A 1 103 ? -20.695 0.898 11.794 1.00 50.72 103 ARG A C 1
ATOM 842 O O . ARG A 1 103 ? -19.887 0.126 11.240 1.00 50.72 103 ARG A O 1
#

Radius of gyration: 20.68 Å; chains: 1; bounding box: 53×50×38 Å

pLDDT: mean 74.12, std 10.49, range [50.72, 93.06]

Organism: NCBI:txid1563983

InterPro domains:
  IPR014710 RmlC-like jelly roll fold [G3DSA:2.60.120.10] (57-103)
  IPR018490 Cyclic nucleotide-binding domain superfamily [SSF51206] (20-102)
  IPR050818 Potassium channel, voltage-dependent, EAG/ELK/ERG-like, animal-type [PTHR10217] (1-103)

Secondary structure (DSSP, 8-state):
-HHHHHHHHHHHHHHHHHHHHHHHHHHHHHHHHHHHHTT--HHHHHHHHHHHHHHHHHHTT--HHHHHTTS-HHHHHHHHHHHHHHHHHH-TTTTT--HHHH-

Sequence (103 aa):
LMYASIFGNVSAIIQRLYSGTARYHTQMLRVREFIRFHQIPNPLRQRLEEYFQHAWTYTNGIDMNSVLKGFPECLQADICLHLNR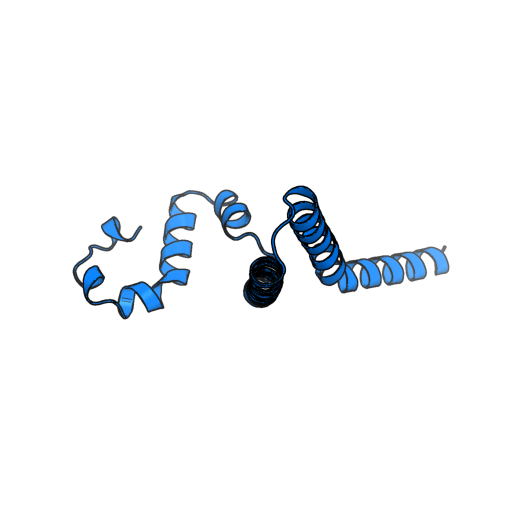QLLNNCKAFEKASPGCLR